Protein AF-0000000082335035 (afdb_homodimer)

Radius of gyration: 13.6 Å; Cα contacts (8 Å, |Δi|>4): 73; chains: 2; bounding box: 43×34×30 Å

Foldseek 3Di:
DDLVPDDPVSVVVVVVVVVVVVVVDDPVVVVVVVVVVVVVVVVVVVVVD/DDLVPDDPVSVVVVVVVVVVVVVVDDPVVVVVVVVVVVVVVVVVVVVVD

Sequence (98 aa):
MSLETAPEEIKLAVDLIMLLEENQLDPATVLAALAIVQRDFEQKVIALAMSLETAPEEIKLAVDLIMLLEENQLDPATVLAALAIVQRDFEQKVIALA

pLDDT: mean 91.33, std 11.13, range [45.44, 98.19]

InterPro domains:
  IPR019630 Protein of unknown function DUF2496, YbaM-related [NF008266] (1-45)
  IPR01963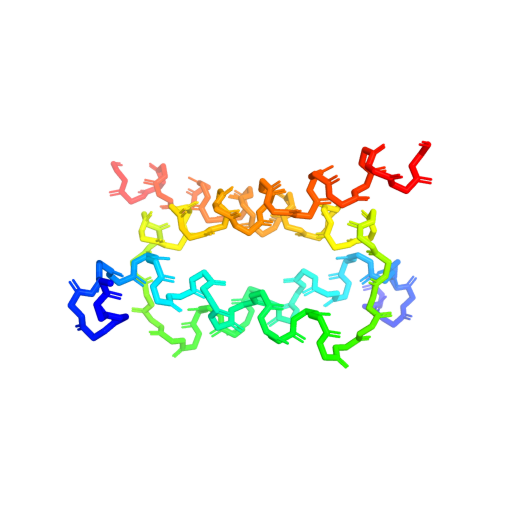0 Protein of unknown function DUF2496, YbaM-related [PF10689] (2-44)

Secondary structure (DSSP, 8-state):
--GGGS-HHHHHHHHHHHHHHHTT--HHHHHHHHHHHHHHHHHHHHHH-/--GGGS-HHHHHHHHHHHHHHHTT--HHHHHHHHHHHHHHHHHHHHHH-

Organism: Erwinia amylovora (NCBI:txid552)

Structure (mmCIF, N/CA/C/O backbone):
data_AF-0000000082335035-model_v1
#
loop_
_entity.id
_entity.type
_entity.pdbx_description
1 polymer 'Pleiotropic regulatory protein RsmS'
#
loop_
_atom_site.group_PDB
_atom_site.id
_atom_site.type_symbol
_atom_site.label_atom_id
_atom_site.label_alt_id
_atom_site.label_comp_id
_atom_site.label_asym_id
_atom_site.label_entity_id
_atom_site.label_seq_id
_atom_site.pdbx_PDB_ins_code
_atom_site.Cartn_x
_atom_site.Cartn_y
_atom_site.Cartn_z
_atom_site.occupancy
_atom_site.B_iso_or_equiv
_atom_site.auth_seq_id
_atom_site.auth_comp_id
_atom_site.auth_asym_id
_atom_site.auth_atom_id
_atom_site.pdbx_PDB_model_num
ATOM 1 N N . MET A 1 1 ? 22.766 -5.168 -3.867 1 45.44 1 MET A N 1
ATOM 2 C CA . MET A 1 1 ? 21.875 -6.223 -4.34 1 45.44 1 MET A CA 1
ATOM 3 C C . MET A 1 1 ? 20.844 -5.668 -5.316 1 45.44 1 MET A C 1
ATOM 5 O O . MET A 1 1 ? 20.297 -4.59 -5.098 1 45.44 1 MET A O 1
ATOM 9 N N . SER A 1 2 ? 20.906 -6.02 -6.637 1 53.12 2 SER A N 1
ATOM 10 C CA . SER A 1 2 ? 20.219 -5.297 -7.711 1 53.12 2 SER A CA 1
ATOM 11 C C . SER A 1 2 ? 18.719 -5.504 -7.645 1 53.12 2 SER A C 1
ATOM 13 O O . SER A 1 2 ? 18.25 -6.613 -7.383 1 53.12 2 SER A O 1
ATOM 15 N N . LEU A 1 3 ? 17.984 -4.441 -7.422 1 62.81 3 LEU A N 1
ATOM 16 C CA . LEU A 1 3 ? 16.531 -4.445 -7.465 1 62.81 3 LEU A CA 1
ATOM 17 C C . LEU A 1 3 ? 16.016 -5.297 -8.625 1 62.81 3 LEU A C 1
ATOM 19 O O . LEU A 1 3 ? 14.922 -5.852 -8.555 1 62.81 3 LEU A O 1
ATOM 23 N N . GLU A 1 4 ? 16.828 -5.559 -9.562 1 69.25 4 GLU A N 1
ATOM 24 C CA . GLU A 1 4 ? 16.438 -6.309 -10.75 1 69.25 4 GLU A CA 1
ATOM 25 C C . GLU A 1 4 ? 16.25 -7.789 -10.43 1 69.25 4 GLU A C 1
ATOM 27 O O . GLU A 1 4 ? 15.414 -8.461 -11.055 1 69.25 4 GLU A O 1
ATOM 32 N N . THR A 1 5 ? 17 -8.062 -9.438 1 78.94 5 THR A N 1
ATOM 33 C CA . THR A 1 5 ? 16.906 -9.477 -9.086 1 78.94 5 THR A CA 1
ATOM 34 C C . THR A 1 5 ? 16.016 -9.68 -7.867 1 78.94 5 THR A C 1
ATOM 36 O O . THR A 1 5 ? 15.82 -10.812 -7.418 1 78.94 5 THR A O 1
ATOM 39 N N . ALA A 1 6 ? 15.508 -8.633 -7.539 1 85.12 6 ALA A N 1
ATOM 40 C CA . ALA A 1 6 ? 14.688 -8.703 -6.336 1 85.12 6 ALA A CA 1
ATOM 41 C C . ALA A 1 6 ? 13.312 -9.297 -6.641 1 85.12 6 ALA A C 1
ATOM 43 O O . ALA A 1 6 ? 12.805 -9.148 -7.754 1 85.12 6 ALA A O 1
ATOM 44 N N . PRO A 1 7 ? 12.82 -10.062 -5.594 1 91.38 7 PRO A N 1
ATOM 45 C CA . PRO A 1 7 ? 11.461 -10.594 -5.766 1 91.38 7 PRO A CA 1
ATOM 46 C C . PRO A 1 7 ? 10.453 -9.516 -6.141 1 91.38 7 PRO A C 1
ATOM 48 O O . PRO A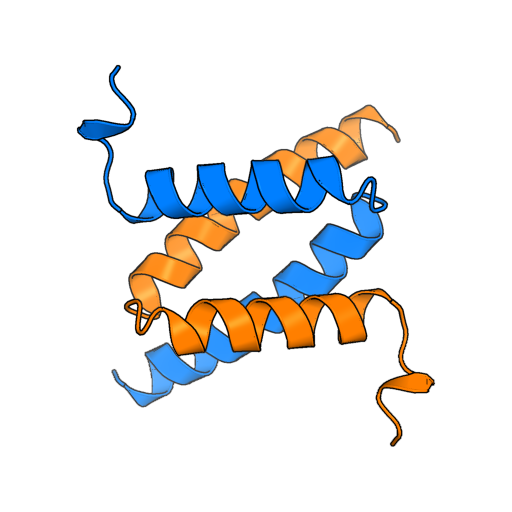 1 7 ? 10.688 -8.328 -5.898 1 91.38 7 PRO A O 1
ATOM 51 N N . GLU A 1 8 ? 9.438 -9.859 -6.824 1 91.38 8 GLU A N 1
ATOM 52 C CA . GLU A 1 8 ? 8.414 -8.945 -7.332 1 91.38 8 GLU A CA 1
ATOM 53 C C . GLU A 1 8 ? 7.848 -8.078 -6.215 1 91.38 8 GLU A C 1
ATOM 55 O O . GLU A 1 8 ? 7.605 -6.883 -6.418 1 91.38 8 GLU A O 1
ATOM 60 N N . GLU A 1 9 ? 7.691 -8.648 -5.004 1 95.5 9 GLU A N 1
ATOM 61 C CA . GLU A 1 9 ? 7.141 -7.922 -3.865 1 95.5 9 GLU A CA 1
ATOM 62 C C . GLU A 1 9 ? 8.078 -6.797 -3.428 1 95.5 9 GLU A C 1
ATOM 64 O O . GLU A 1 9 ? 7.621 -5.742 -2.977 1 95.5 9 GLU A O 1
ATOM 69 N N . ILE A 1 10 ? 9.359 -6.965 -3.629 1 95.31 10 ILE A N 1
ATOM 70 C CA . ILE A 1 10 ? 10.328 -5.953 -3.229 1 95.31 10 ILE A CA 1
ATOM 71 C C . ILE A 1 10 ? 10.328 -4.809 -4.238 1 95.31 10 ILE A C 1
ATOM 73 O O . ILE A 1 10 ? 10.359 -3.635 -3.854 1 95.31 10 ILE A O 1
ATOM 77 N N . LYS A 1 11 ? 10.211 -5.176 -5.449 1 94.75 11 LYS A N 1
ATOM 78 C CA . LYS A 1 11 ? 10.172 -4.156 -6.492 1 94.75 11 LYS A CA 1
ATOM 79 C C . LYS A 1 11 ? 8.906 -3.307 -6.383 1 94.75 11 LYS A C 1
ATOM 81 O O . LYS A 1 11 ? 8.969 -2.082 -6.504 1 94.75 11 LYS A O 1
ATOM 86 N N . LEU A 1 12 ? 7.77 -4.031 -6.168 1 96.5 12 LEU A N 1
ATOM 87 C CA . LEU A 1 12 ? 6.504 -3.332 -6.004 1 96.5 12 LEU A CA 1
ATOM 88 C C . LEU A 1 12 ? 6.539 -2.422 -4.781 1 96.5 12 LEU A C 1
ATOM 90 O O . LEU A 1 12 ? 6.059 -1.287 -4.832 1 96.5 12 LEU A O 1
ATOM 94 N N . ALA A 1 13 ? 7.195 -2.855 -3.75 1 96.88 13 ALA A N 1
ATOM 95 C CA . ALA A 1 13 ? 7.309 -2.068 -2.525 1 96.88 13 ALA A CA 1
ATOM 96 C C . ALA A 1 13 ? 8.094 -0.783 -2.77 1 96.88 13 ALA A C 1
ATOM 98 O O . ALA A 1 13 ? 7.672 0.298 -2.354 1 96.88 13 ALA A O 1
ATOM 99 N N . VAL A 1 14 ? 9.164 -0.981 -3.488 1 95.88 14 VAL A N 1
ATOM 100 C CA . VAL A 1 14 ? 10.031 0.16 -3.756 1 95.88 14 VAL A CA 1
ATOM 101 C C . VAL A 1 14 ? 9.289 1.184 -4.613 1 95.88 14 VAL A C 1
ATOM 103 O O . VAL A 1 14 ? 9.359 2.387 -4.355 1 95.88 14 VAL A O 1
ATOM 106 N N . ASP A 1 15 ? 8.5 0.735 -5.582 1 96.19 15 ASP A N 1
ATOM 107 C CA . ASP A 1 15 ? 7.719 1.615 -6.441 1 96.19 15 ASP A CA 1
ATOM 108 C C . ASP A 1 15 ? 6.672 2.385 -5.641 1 96.19 15 ASP A C 1
ATOM 110 O O . ASP A 1 15 ? 6.523 3.598 -5.805 1 96.19 15 ASP A O 1
ATOM 114 N N . LEU A 1 16 ? 6.02 1.674 -4.734 1 96.88 16 LEU A N 1
ATOM 115 C CA . LEU A 1 16 ? 4.973 2.279 -3.916 1 96.88 16 LEU A CA 1
ATOM 116 C C . LEU A 1 16 ? 5.562 3.297 -2.945 1 96.88 16 LEU A C 1
ATOM 118 O O . LEU A 1 16 ? 5 4.375 -2.75 1 96.88 16 LEU A O 1
ATOM 122 N N . ILE A 1 17 ? 6.73 2.979 -2.305 1 97.19 17 ILE A N 1
ATOM 123 C CA . ILE A 1 17 ? 7.395 3.891 -1.381 1 97.19 17 ILE A CA 1
ATOM 124 C C . ILE A 1 17 ? 7.77 5.18 -2.109 1 97.19 17 ILE A C 1
ATOM 126 O O . ILE A 1 17 ? 7.527 6.277 -1.607 1 97.19 17 ILE A O 1
ATOM 130 N N . MET A 1 18 ? 8.297 5.027 -3.338 1 96.25 18 MET A N 1
ATOM 131 C CA . MET A 1 18 ? 8.695 6.188 -4.129 1 96.25 18 ME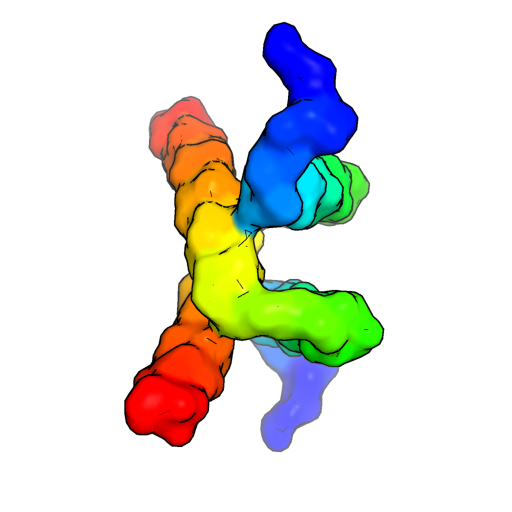T A CA 1
ATOM 132 C C . MET A 1 18 ? 7.484 7.047 -4.48 1 96.25 18 MET A C 1
ATOM 134 O O . MET A 1 18 ? 7.535 8.273 -4.379 1 96.25 18 MET A O 1
ATOM 138 N N . LEU A 1 19 ? 6.387 6.34 -4.879 1 95.06 19 LEU A N 1
ATOM 139 C CA . LEU A 1 19 ? 5.152 7.023 -5.242 1 95.06 19 LEU A CA 1
ATOM 140 C C . LEU A 1 19 ? 4.594 7.805 -4.055 1 95.06 19 LEU A C 1
ATOM 142 O O . LEU A 1 19 ? 4.223 8.969 -4.195 1 95.06 19 LEU A O 1
ATOM 146 N N . LEU A 1 20 ? 4.555 7.238 -2.84 1 96.12 20 LEU A N 1
ATOM 147 C CA . LEU A 1 20 ? 3.98 7.855 -1.649 1 96.12 20 LEU A CA 1
ATOM 148 C C . LEU A 1 20 ? 4.867 8.984 -1.143 1 96.12 20 LEU A C 1
ATOM 150 O O . LEU A 1 20 ? 4.363 10.023 -0.693 1 96.12 20 LEU A O 1
ATOM 154 N N . GLU A 1 21 ? 6.172 8.82 -1.242 1 94.69 21 GLU A N 1
ATOM 155 C CA . GLU A 1 21 ? 7.102 9.867 -0.829 1 94.69 21 GLU A CA 1
ATOM 156 C C . GLU A 1 21 ? 7.02 11.07 -1.756 1 94.69 21 GLU A C 1
ATOM 158 O O . GLU A 1 21 ? 7.109 12.219 -1.304 1 94.69 21 GLU A O 1
ATOM 163 N N . GLU A 1 22 ? 6.789 10.859 -3.002 1 92.94 22 GLU A N 1
ATOM 164 C CA . GLU A 1 22 ? 6.691 11.938 -3.982 1 92.94 22 GLU A CA 1
ATOM 165 C C . GLU A 1 22 ? 5.445 12.781 -3.75 1 92.94 22 GLU A C 1
ATOM 167 O O . GLU A 1 22 ? 5.441 13.984 -4.035 1 92.94 22 GLU A O 1
ATOM 172 N N . ASN A 1 23 ? 4.426 12.07 -3.23 1 91.62 23 ASN A N 1
ATOM 173 C CA . ASN A 1 23 ? 3.16 12.758 -3.012 1 91.62 23 ASN A CA 1
ATOM 174 C C . ASN A 1 23 ? 3.129 13.461 -1.659 1 91.62 23 ASN A C 1
ATOM 176 O O . ASN A 1 23 ? 2.152 14.133 -1.327 1 91.62 23 ASN A O 1
ATOM 180 N N . GLN A 1 24 ? 4.289 13.492 -0.909 1 89 24 GLN A N 1
ATOM 181 C CA . GLN A 1 24 ? 4.496 14.211 0.345 1 89 24 GLN A CA 1
ATOM 182 C C . GLN A 1 24 ? 3.293 14.055 1.271 1 89 24 GLN A C 1
ATOM 184 O O . GLN A 1 24 ? 2.867 15.016 1.912 1 89 24 GLN A O 1
ATOM 189 N N . LEU A 1 25 ? 2.715 12.875 1.346 1 89.31 25 LEU A N 1
ATOM 190 C CA . LEU A 1 25 ? 1.601 12.562 2.236 1 89.31 25 LEU A CA 1
ATOM 191 C C . LEU A 1 25 ? 2.096 12.297 3.654 1 89.31 25 LEU A C 1
ATOM 193 O O . LEU A 1 25 ? 3.24 11.875 3.848 1 89.31 25 LEU A O 1
ATOM 197 N N . ASP A 1 26 ? 1.262 12.656 4.578 1 93.25 26 ASP A N 1
ATOM 198 C CA . ASP A 1 26 ? 1.562 12.336 5.973 1 93.25 26 ASP A CA 1
ATOM 199 C C . ASP A 1 26 ? 1.66 10.82 6.18 1 93.25 26 ASP A C 1
ATOM 201 O O . ASP A 1 26 ? 0.798 10.07 5.719 1 93.25 26 ASP A O 1
ATOM 205 N N . PRO A 1 27 ? 2.768 10.406 6.777 1 95.88 27 PRO A N 1
ATOM 206 C CA . PRO A 1 27 ? 2.959 8.977 7.012 1 95.88 27 PRO A CA 1
ATOM 207 C C . PRO A 1 27 ? 1.778 8.328 7.738 1 95.88 27 PRO A C 1
ATOM 209 O O . PRO A 1 27 ? 1.457 7.168 7.492 1 95.88 27 PRO A O 1
ATOM 212 N N . ALA A 1 28 ? 1.157 9.062 8.625 1 95.5 28 ALA A N 1
ATOM 213 C CA . ALA A 1 28 ? 0.004 8.523 9.344 1 95.5 28 ALA A CA 1
ATOM 214 C C . ALA A 1 28 ? -1.172 8.297 8.398 1 95.5 28 ALA A C 1
ATOM 216 O O . ALA A 1 28 ? -1.877 7.289 8.508 1 95.5 28 ALA A O 1
ATOM 217 N N . THR A 1 29 ? -1.337 9.195 7.547 1 96.31 29 THR A N 1
ATOM 218 C CA . THR A 1 29 ? -2.387 9.086 6.539 1 96.31 29 THR A CA 1
ATOM 219 C C . THR A 1 29 ? -2.107 7.922 5.594 1 96.31 29 THR A C 1
ATOM 221 O O . THR A 1 29 ? -3.021 7.18 5.23 1 96.31 29 THR A O 1
ATOM 224 N N . VAL A 1 30 ? -0.865 7.746 5.211 1 97.5 30 VAL A N 1
ATOM 225 C CA . VAL A 1 30 ? -0.438 6.66 4.332 1 97.5 30 VAL A CA 1
ATOM 226 C C . VAL A 1 30 ? -0.701 5.316 5.008 1 97.5 30 VAL A C 1
ATOM 228 O O . VAL A 1 30 ? -1.236 4.395 4.387 1 97.5 30 VAL A O 1
ATOM 231 N N . LEU A 1 31 ? -0.364 5.219 6.324 1 97.81 31 LEU A N 1
ATOM 232 C CA . LEU A 1 31 ? -0.554 3.979 7.07 1 97.81 31 LEU A CA 1
ATOM 233 C C . LEU A 1 31 ? -2.031 3.609 7.141 1 97.81 31 LEU A C 1
ATOM 235 O O . LEU A 1 31 ? -2.391 2.439 7 1 97.81 31 LEU A O 1
ATOM 239 N N . ALA A 1 32 ? -2.814 4.664 7.328 1 96.75 32 ALA A N 1
ATOM 240 C CA . ALA A 1 32 ? -4.254 4.434 7.379 1 96.75 32 ALA A CA 1
ATOM 241 C C . ALA A 1 32 ? -4.777 3.924 6.039 1 96.75 32 ALA A C 1
ATOM 243 O O . ALA A 1 32 ? -5.602 3.01 5.992 1 96.75 32 ALA A O 1
ATOM 244 N N . ALA A 1 33 ? -4.297 4.457 4.961 1 97.56 33 ALA A N 1
ATOM 245 C CA . ALA A 1 33 ? -4.695 4.035 3.619 1 97.56 33 ALA A CA 1
ATOM 246 C C . ALA A 1 33 ? -4.23 2.609 3.332 1 97.56 33 ALA A C 1
ATOM 248 O O . ALA A 1 33 ? -4.988 1.801 2.787 1 97.56 33 ALA A O 1
ATOM 249 N N . LEU A 1 34 ? -3.002 2.311 3.713 1 98.19 34 LEU A N 1
ATOM 250 C CA . LEU A 1 34 ? -2.436 0.989 3.471 1 98.19 34 LEU A CA 1
ATOM 251 C C . LEU A 1 34 ? -3.234 -0.086 4.199 1 98.19 34 LEU A C 1
ATOM 253 O O . LEU A 1 34 ? -3.389 -1.201 3.697 1 98.19 34 LEU A O 1
ATOM 257 N N . ALA A 1 35 ? -3.775 0.226 5.367 1 97.69 35 ALA A N 1
ATOM 258 C CA . ALA A 1 35 ? -4.582 -0.722 6.137 1 97.69 35 ALA A CA 1
ATOM 259 C C . ALA A 1 35 ? -5.852 -1.099 5.379 1 97.69 35 ALA A C 1
ATOM 261 O O . ALA A 1 35 ? -6.262 -2.262 5.379 1 97.69 35 ALA A O 1
ATOM 262 N N . ILE A 1 36 ? -6.406 -0.113 4.734 1 97.38 36 ILE A N 1
ATOM 263 C CA . ILE A 1 36 ? -7.621 -0.333 3.959 1 97.38 36 ILE A CA 1
ATOM 264 C C . ILE A 1 36 ? -7.305 -1.185 2.73 1 97.38 36 ILE A C 1
ATOM 266 O O . ILE A 1 36 ? -8.023 -2.139 2.428 1 97.38 36 ILE A O 1
ATOM 270 N N . VAL A 1 37 ? -6.191 -0.919 2.059 1 97.88 37 VAL A N 1
ATOM 271 C CA . VAL A 1 37 ? -5.773 -1.666 0.876 1 97.88 37 VAL A CA 1
ATOM 272 C C . VAL A 1 37 ? -5.441 -3.105 1.265 1 97.88 37 VAL A C 1
ATOM 274 O O . VAL A 1 37 ? -5.844 -4.047 0.578 1 97.88 37 VAL A O 1
ATOM 27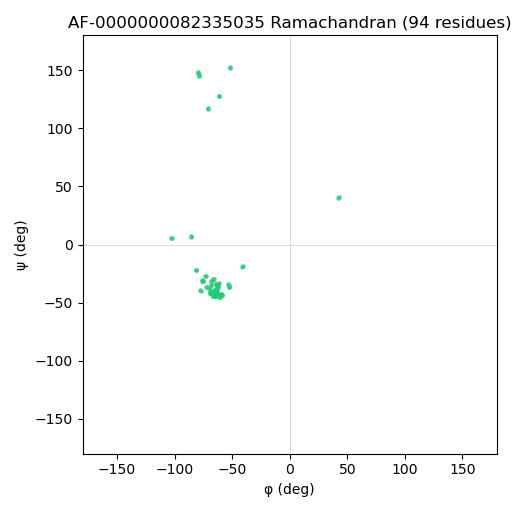7 N N . GLN A 1 38 ? -4.719 -3.242 2.373 1 97.62 38 GLN A N 1
ATOM 278 C CA . GLN A 1 38 ? -4.348 -4.566 2.861 1 97.62 38 GLN A CA 1
ATOM 279 C C . GLN A 1 38 ? -5.586 -5.418 3.139 1 97.62 38 GLN A C 1
ATOM 281 O O . GLN A 1 38 ? -5.641 -6.586 2.752 1 97.62 38 GLN A O 1
ATOM 286 N N . ARG A 1 39 ? -6.543 -4.836 3.74 1 96.75 39 ARG A N 1
ATOM 287 C CA . ARG A 1 39 ? -7.77 -5.551 4.078 1 96.75 39 ARG A CA 1
ATOM 288 C C . ARG A 1 39 ? -8.5 -6.012 2.822 1 96.75 39 ARG A C 1
ATOM 290 O O . ARG A 1 39 ? -9 -7.137 2.766 1 96.75 39 ARG A O 1
ATOM 297 N N . ASP A 1 40 ? -8.531 -5.105 1.864 1 97.38 40 ASP A N 1
ATOM 298 C CA . ASP A 1 40 ? -9.211 -5.453 0.617 1 97.38 40 ASP A CA 1
ATOM 299 C C . ASP A 1 40 ? -8.539 -6.652 -0.054 1 97.38 40 ASP A C 1
ATOM 301 O O . ASP A 1 40 ? -9.219 -7.598 -0.458 1 97.38 40 ASP A O 1
ATOM 305 N N . PHE A 1 41 ? -7.27 -6.711 -0.151 1 97.38 41 PHE A N 1
ATOM 306 C CA . PHE A 1 41 ? -6.539 -7.781 -0.824 1 97.38 41 PHE A CA 1
ATOM 307 C C . PHE A 1 41 ? -6.508 -9.039 0.035 1 97.38 41 PHE A C 1
ATOM 309 O O . PHE A 1 41 ? -6.461 -10.156 -0.489 1 97.38 41 PHE A O 1
ATOM 316 N N . GLU A 1 42 ? -6.512 -8.898 1.364 1 96.94 42 GLU A N 1
ATOM 317 C CA . GLU A 1 42 ? -6.621 -10.055 2.242 1 96.94 42 GLU A CA 1
ATOM 318 C C . GLU A 1 42 ? -7.914 -10.82 1.981 1 96.94 42 GLU A C 1
ATOM 320 O O . GLU A 1 42 ? -7.91 -12.055 1.934 1 96.94 42 GLU A O 1
ATOM 325 N N . GLN A 1 43 ? -8.93 -10.055 1.829 1 95.69 43 GLN A N 1
ATOM 326 C CA . GLN A 1 43 ? -10.219 -10.672 1.548 1 95.69 43 GLN A CA 1
ATOM 327 C C . GLN A 1 43 ? -10.211 -11.391 0.205 1 95.69 43 GLN A C 1
ATOM 329 O O . GLN A 1 43 ? -10.82 -12.453 0.06 1 95.69 43 GLN A O 1
ATOM 334 N N . LYS A 1 44 ? -9.461 -10.797 -0.707 1 94 44 LYS A N 1
ATOM 335 C CA . LYS A 1 44 ? -9.344 -11.422 -2.023 1 94 44 LYS A CA 1
ATOM 336 C C . LYS A 1 44 ? -8.547 -12.719 -1.95 1 94 44 LYS A C 1
ATOM 338 O O . LYS A 1 44 ? -8.906 -13.711 -2.586 1 94 44 LYS A O 1
ATOM 343 N N . VAL A 1 45 ? -7.547 -12.727 -1.153 1 94.62 45 VAL A N 1
ATOM 344 C CA . VAL A 1 45 ? -6.699 -13.898 -0.998 1 94.62 45 VAL A CA 1
ATOM 345 C C . VAL A 1 45 ? -7.48 -15.008 -0.292 1 94.62 45 VAL A C 1
ATOM 347 O O . VAL A 1 45 ? -7.355 -16.188 -0.639 1 94.62 45 VAL A O 1
ATOM 350 N N . ILE A 1 46 ? -8.242 -14.664 0.711 1 94.94 46 ILE A N 1
ATOM 351 C CA . ILE A 1 46 ? -9.062 -15.617 1.457 1 94.94 46 ILE A CA 1
ATOM 352 C C . ILE A 1 46 ? -10.102 -16.234 0.533 1 94.94 46 ILE A C 1
ATOM 354 O O . ILE A 1 46 ? -10.359 -17.438 0.592 1 94.94 46 ILE A O 1
ATOM 358 N N . ALA A 1 47 ? -10.57 -15.328 -0.4 1 93 47 ALA A N 1
ATOM 359 C CA . ALA A 1 47 ? -11.609 -15.773 -1.315 1 93 47 ALA A CA 1
ATOM 360 C C . ALA A 1 47 ? -11.039 -16.688 -2.391 1 93 47 ALA A C 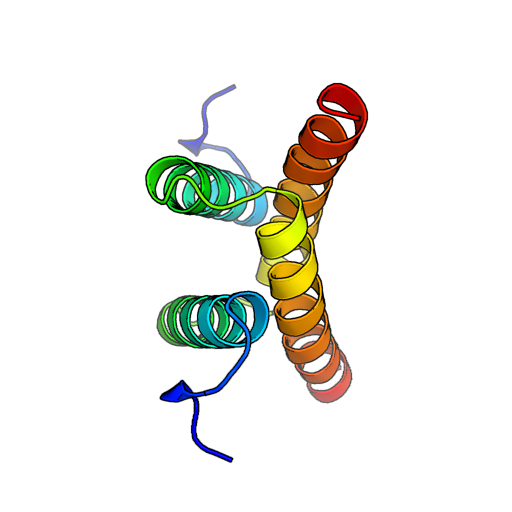1
ATOM 362 O O . ALA A 1 47 ? -11.719 -17.625 -2.848 1 93 47 ALA A O 1
ATOM 363 N N . LEU A 1 48 ? -9.82 -16.406 -2.711 1 86.75 48 LEU A N 1
ATOM 364 C CA . LEU A 1 48 ? -9.164 -17.188 -3.752 1 86.75 48 LEU A CA 1
ATOM 365 C C . LEU A 1 48 ? -8.625 -18.5 -3.188 1 86.75 48 LEU A C 1
ATOM 367 O O . LEU A 1 48 ? -8.383 -19.453 -3.934 1 86.75 48 LEU A O 1
ATOM 371 N N . ALA A 1 49 ? -8.391 -18.609 -1.866 1 79.62 49 ALA A N 1
ATOM 372 C CA . ALA A 1 49 ? -7.859 -19.797 -1.206 1 79.62 49 ALA A CA 1
ATOM 373 C C . ALA A 1 49 ? -8.953 -20.844 -0.99 1 79.62 49 ALA A C 1
ATOM 375 O O . ALA A 1 49 ? -10.133 -20.5 -0.857 1 79.62 49 ALA A O 1
ATOM 376 N N . MET B 1 1 ? -21.969 7.594 -0.687 1 45.91 1 MET B N 1
ATOM 377 C CA . MET B 1 1 ? -21.109 8.5 0.061 1 45.91 1 MET B CA 1
ATOM 378 C C . MET B 1 1 ? -19.938 8.969 -0.8 1 45.91 1 MET B C 1
ATOM 380 O O . MET B 1 1 ? -19.344 8.18 -1.535 1 45.91 1 MET B O 1
ATOM 384 N N . SER B 1 2 ? -19.859 10.281 -1.211 1 53.94 2 SER B N 1
ATOM 385 C CA . SER B 1 2 ? -19.016 10.758 -2.299 1 53.94 2 SER B CA 1
ATOM 386 C C . SER B 1 2 ? -17.547 10.727 -1.907 1 53.94 2 SER B C 1
ATOM 388 O O . SER B 1 2 ? -17.188 11.078 -0.782 1 53.94 2 SER B O 1
ATOM 390 N N . LEU B 1 3 ? -16.766 9.953 -2.596 1 62.5 3 LEU B N 1
ATOM 391 C CA . LEU B 1 3 ? -15.312 9.898 -2.439 1 62.5 3 LEU B CA 1
ATOM 392 C C . LEU B 1 3 ? -14.734 11.305 -2.271 1 62.5 3 LEU B C 1
ATOM 394 O O . LEU B 1 3 ? -13.695 11.477 -1.638 1 62.5 3 LEU B O 1
ATOM 398 N N . GLU B 1 4 ? -15.453 12.266 -2.648 1 69.44 4 GLU B N 1
ATOM 399 C CA . GLU B 1 4 ? -14.977 13.641 -2.6 1 69.44 4 GLU B CA 1
ATOM 400 C C . GLU B 1 4 ? -14.93 14.164 -1.165 1 69.44 4 GLU B C 1
ATOM 402 O O . GLU B 1 4 ? -14.086 14.992 -0.825 1 69.44 4 GLU B O 1
ATOM 407 N N . THR B 1 5 ? -15.812 13.508 -0.486 1 79.12 5 THR B N 1
ATOM 408 C CA . THR B 1 5 ? -15.867 13.969 0.898 1 79.12 5 THR B CA 1
ATOM 409 C C . THR B 1 5 ? -15.148 12.984 1.821 1 79.12 5 THR B C 1
ATOM 411 O O . THR B 1 5 ? -15.094 13.195 3.035 1 79.12 5 THR B O 1
ATOM 414 N N . ALA B 1 6 ? -14.609 12.125 1.178 1 85.38 6 ALA B N 1
ATOM 415 C CA . ALA B 1 6 ? -13.961 11.086 1.977 1 85.38 6 ALA B CA 1
ATOM 416 C C . ALA B 1 6 ? -12.609 11.57 2.498 1 85.38 6 ALA B C 1
ATOM 418 O O . ALA B 1 6 ? -11.945 12.391 1.86 1 85.38 6 ALA B O 1
ATOM 419 N N . PRO B 1 7 ? -12.312 11.07 3.762 1 91.56 7 PRO B N 1
ATOM 420 C CA . PRO B 1 7 ? -11 11.406 4.305 1 91.56 7 PRO B CA 1
ATOM 421 C C . PRO B 1 7 ? -9.859 11.07 3.342 1 91.56 7 PRO B C 1
ATOM 423 O O . PRO B 1 7 ? -10.031 10.25 2.438 1 91.56 7 PRO B O 1
ATOM 426 N N . GLU B 1 8 ? -8.781 11.758 3.418 1 91.56 8 GLU B N 1
ATOM 427 C CA . GLU B 1 8 ? -7.633 11.617 2.525 1 91.56 8 GLU B CA 1
ATOM 428 C C . GLU B 1 8 ? -7.16 10.172 2.457 1 91.56 8 GLU B C 1
ATOM 430 O O . GLU B 1 8 ? -6.801 9.68 1.385 1 91.56 8 GLU B O 1
ATOM 435 N N . GLU B 1 9 ? -7.223 9.453 3.6 1 95.56 9 GLU B N 1
ATOM 436 C CA . GLU B 1 9 ? -6.777 8.062 3.662 1 95.56 9 GLU B CA 1
ATOM 437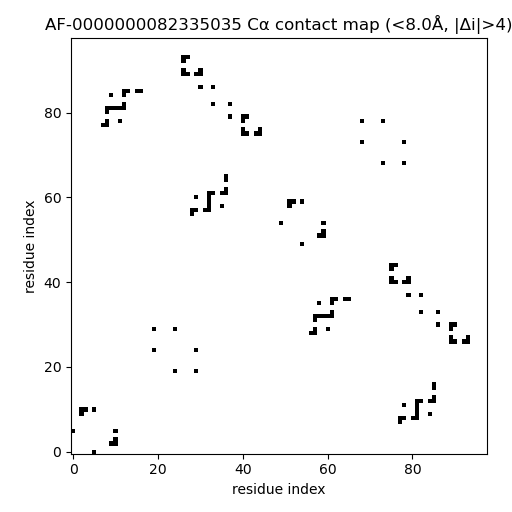 C C . GLU B 1 9 ? -7.676 7.156 2.824 1 95.56 9 GLU B C 1
ATOM 439 O O . GLU B 1 9 ? -7.203 6.18 2.236 1 95.56 9 GLU B O 1
ATOM 444 N N . ILE B 1 10 ? -8.938 7.504 2.693 1 95.44 10 ILE B N 1
ATOM 445 C CA . ILE B 1 10 ? -9.875 6.695 1.924 1 95.44 10 ILE B CA 1
ATOM 446 C C . ILE B 1 10 ? -9.648 6.922 0.431 1 95.44 10 ILE B C 1
ATOM 448 O O . ILE B 1 10 ? -9.648 5.973 -0.354 1 95.44 10 ILE B O 1
ATOM 452 N N . LYS B 1 11 ? -9.406 8.133 0.117 1 94.75 11 LYS B N 1
ATOM 453 C CA . LYS B 1 11 ? -9.148 8.453 -1.283 1 94.75 11 LYS B CA 1
ATOM 454 C C . LYS B 1 11 ? -7.848 7.812 -1.768 1 94.75 11 LYS B C 1
ATOM 456 O O . LYS B 1 11 ? -7.797 7.258 -2.867 1 94.75 11 LYS B O 1
ATOM 461 N N . LEU B 1 12 ? -6.805 7.941 -0.885 1 96.62 12 LEU B N 1
ATOM 462 C CA . LEU B 1 12 ? -5.523 7.332 -1.213 1 96.62 12 LEU B CA 1
ATOM 463 C C . LEU B 1 12 ? -5.656 5.816 -1.337 1 96.62 12 LEU B C 1
ATOM 465 O O . LEU B 1 12 ? -5.086 5.211 -2.248 1 96.62 12 LEU B O 1
ATOM 469 N N . ALA B 1 13 ? -6.461 5.234 -0.524 1 96.94 13 ALA B N 1
ATOM 470 C CA . ALA B 1 13 ? -6.684 3.791 -0.554 1 96.94 13 ALA B CA 1
ATOM 471 C C . ALA B 1 13 ? -7.328 3.361 -1.867 1 96.94 13 ALA B C 1
ATOM 473 O O . ALA B 1 13 ? -6.887 2.398 -2.498 1 96.94 13 ALA B O 1
ATOM 474 N N . VAL B 1 14 ? -8.305 4.148 -2.229 1 95.94 14 VAL B N 1
ATOM 475 C CA . VAL B 1 14 ? -9.047 3.818 -3.443 1 95.94 14 VAL B CA 1
ATOM 476 C C . VAL B 1 14 ? -8.125 3.936 -4.656 1 95.94 14 VAL B C 1
ATOM 478 O O . VAL B 1 14 ? -8.141 3.078 -5.543 1 95.94 14 VAL B O 1
ATOM 481 N N . ASP B 1 15 ? -7.238 4.938 -4.688 1 96.19 15 ASP B N 1
ATOM 482 C CA . ASP B 1 15 ? -6.285 5.129 -5.773 1 96.19 15 ASP B CA 1
ATOM 483 C C . ASP B 1 15 ? -5.301 3.963 -5.852 1 96.19 15 ASP B C 1
ATOM 485 O O . ASP B 1 15 ? -5.043 3.434 -6.938 1 96.19 15 ASP B O 1
ATOM 489 N N . LEU B 1 16 ? -4.824 3.531 -4.68 1 97 16 LEU B N 1
ATOM 490 C CA . LEU B 1 16 ? -3.857 2.439 -4.617 1 97 16 LEU B CA 1
ATOM 491 C C . LEU B 1 16 ? -4.496 1.122 -5.043 1 97 16 LEU B C 1
ATOM 493 O O . LEU B 1 16 ? -3.885 0.335 -5.766 1 97 16 LEU B O 1
ATOM 497 N N . ILE B 1 17 ? -5.77 0.843 -4.598 1 97.19 17 ILE B N 1
ATOM 498 C CA . ILE B 1 17 ? -6.48 -0.375 -4.973 1 97.19 17 ILE B CA 1
ATOM 499 C C . ILE B 1 17 ? -6.652 -0.428 -6.488 1 97.19 17 ILE B C 1
ATOM 501 O O . ILE B 1 17 ? -6.398 -1.46 -7.113 1 97.19 17 ILE B O 1
ATOM 505 N N . MET B 1 18 ? -7.023 0.726 -7.074 1 96.31 18 MET B N 1
ATOM 506 C CA . MET B 1 18 ? -7.219 0.794 -8.523 1 96.31 18 MET B CA 1
ATOM 507 C C . MET B 1 18 ? -5.906 0.543 -9.258 1 96.31 18 MET B C 1
ATOM 509 O O . MET B 1 18 ? -5.875 -0.203 -10.242 1 96.31 18 MET B O 1
ATOM 513 N N . LEU B 1 19 ? -4.828 1.175 -8.719 1 95.12 19 LEU B N 1
ATOM 514 C CA . LEU B 1 19 ? -3.506 1.02 -9.312 1 95.12 19 LEU B CA 1
ATOM 515 C C . LEU B 1 19 ? -3.057 -0.438 -9.266 1 95.12 19 LEU B C 1
ATOM 517 O O . LEU B 1 19 ? -2.584 -0.977 -10.266 1 95.12 19 LEU B O 1
ATOM 521 N N . LEU B 1 20 ? -3.221 -1.169 -8.156 1 96.19 20 LEU B N 1
ATOM 522 C CA . LEU B 1 20 ? -2.768 -2.543 -7.965 1 96.19 20 LEU B CA 1
ATOM 523 C C . LEU B 1 20 ? -3.625 -3.512 -8.773 1 96.19 20 LEU B C 1
ATOM 525 O O . LEU B 1 20 ? -3.111 -4.484 -9.336 1 96.19 20 LEU B O 1
ATOM 529 N N . GLU B 1 21 ? -4.914 -3.223 -8.859 1 94.75 21 GLU B N 1
ATOM 530 C CA . GLU B 1 21 ? -5.809 -4.066 -9.648 1 94.75 21 GLU B CA 1
ATOM 531 C C . GLU B 1 21 ? -5.508 -3.945 -11.141 1 94.75 21 GLU B C 1
ATOM 533 O O . GLU B 1 21 ? -5.574 -4.934 -11.875 1 94.75 21 GLU B O 1
ATOM 538 N N . GLU B 1 22 ? -5.129 -2.809 -11.586 1 93 22 GLU B N 1
ATOM 539 C CA . GLU B 1 22 ? -4.809 -2.574 -12.984 1 93 22 GLU B CA 1
ATOM 540 C C . GLU B 1 22 ? -3.545 -3.324 -13.398 1 93 22 GLU B C 1
ATOM 542 O O . GLU B 1 22 ? -3.406 -3.73 -14.555 1 93 22 GLU B O 1
ATOM 547 N N . ASN B 1 23 ? -2.656 -3.459 -12.383 1 91.62 23 ASN B N 1
ATOM 548 C CA . ASN B 1 23 ? -1.385 -4.117 -12.672 1 91.62 23 ASN B CA 1
ATOM 549 C C . ASN B 1 23 ? -1.497 -5.633 -12.547 1 91.62 23 ASN B C 1
ATOM 551 O O . ASN B 1 23 ? -0.533 -6.355 -12.812 1 91.62 23 ASN B O 1
ATOM 555 N N . GLN B 1 24 ? -2.76 -6.191 -12.336 1 89.06 24 GLN B N 1
ATOM 556 C CA . GLN B 1 24 ? -3.086 -7.609 -12.305 1 89.06 24 GLN B CA 1
ATOM 557 C C . GLN B 1 24 ? -2.035 -8.406 -11.531 1 89.06 24 GLN B C 1
ATOM 559 O O . GLN B 1 24 ? -1.633 -9.492 -11.953 1 89.06 24 GLN B O 1
ATOM 564 N N . LEU B 1 25 ? -1.544 -7.883 -10.438 1 89.44 25 LEU B N 1
ATOM 565 C CA . LEU B 1 25 ? -0.591 -8.562 -9.562 1 89.44 25 LEU B CA 1
ATOM 566 C C . LEU B 1 25 ? -1.3 -9.555 -8.648 1 89.44 25 LEU B C 1
ATOM 568 O O . LEU B 1 25 ? -2.486 -9.398 -8.352 1 89.44 25 LEU B O 1
ATOM 572 N N . ASP B 1 26 ? -0.577 -10.586 -8.344 1 93.25 26 ASP B N 1
ATOM 573 C CA . ASP B 1 26 ? -1.092 -11.555 -7.379 1 93.25 26 ASP B CA 1
ATOM 574 C C . ASP B 1 26 ? -1.332 -10.898 -6.023 1 93.25 26 ASP B C 1
ATOM 576 O O . ASP B 1 26 ? -0.471 -10.172 -5.516 1 93.25 26 ASP B O 1
ATOM 580 N N . PRO B 1 27 ? -2.539 -11.094 -5.508 1 95.88 27 PRO B N 1
ATOM 581 C CA . PRO B 1 27 ? -2.867 -10.492 -4.215 1 95.88 27 PRO B CA 1
ATOM 582 C C . PRO B 1 27 ? -1.854 -10.844 -3.127 1 95.88 27 PRO B C 1
ATOM 584 O O . PRO B 1 27 ? -1.59 -10.031 -2.238 1 95.88 27 PRO B O 1
ATOM 587 N N . ALA B 1 28 ? -1.305 -12.023 -3.178 1 95.56 28 ALA B N 1
ATOM 588 C CA . ALA B 1 28 ? -0.308 -12.422 -2.189 1 95.56 28 ALA B CA 1
ATOM 589 C C . ALA B 1 28 ? 0.966 -11.594 -2.328 1 95.56 28 ALA B C 1
ATOM 591 O O . ALA B 1 28 ? 1.568 -11.195 -1.329 1 95.56 28 ALA B O 1
ATOM 592 N N . THR B 1 29 ? 1.30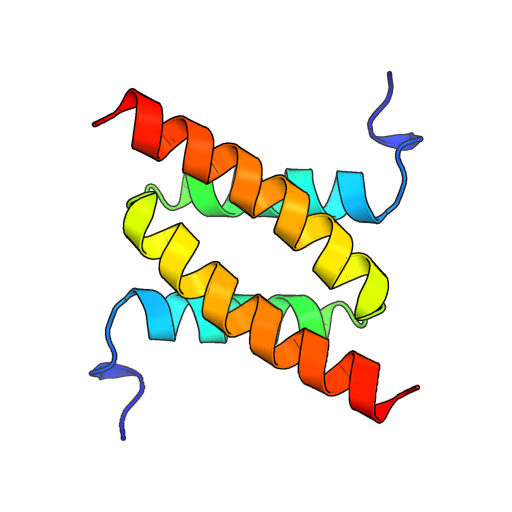9 -11.391 -3.508 1 96.31 29 THR B N 1
ATOM 593 C CA . THR B 1 29 ? 2.477 -10.562 -3.801 1 96.31 29 THR B CA 1
ATOM 594 C C . THR B 1 29 ? 2.242 -9.117 -3.363 1 96.31 29 THR B C 1
ATOM 596 O O . THR B 1 29 ? 3.139 -8.484 -2.807 1 96.31 29 THR B O 1
ATOM 599 N N . VAL B 1 30 ? 1.054 -8.609 -3.598 1 97.44 30 VAL B N 1
ATOM 600 C CA . VAL B 1 30 ? 0.672 -7.258 -3.211 1 97.44 30 VAL B CA 1
ATOM 601 C C . VAL B 1 30 ? 0.733 -7.117 -1.691 1 97.44 30 VAL B C 1
ATOM 603 O O . VAL B 1 30 ? 1.278 -6.137 -1.174 1 97.44 30 VAL B O 1
ATOM 606 N N . LEU B 1 31 ? 0.218 -8.133 -0.967 1 97.81 31 LEU B N 1
ATOM 607 C CA . LEU B 1 31 ? 0.208 -8.102 0.491 1 97.81 31 LEU B CA 1
ATOM 608 C C . LEU B 1 31 ? 1.629 -8.078 1.044 1 97.81 31 LEU B C 1
ATOM 610 O O . LEU B 1 31 ? 1.915 -7.348 1.998 1 97.81 31 LEU B O 1
ATOM 614 N N . ALA B 1 32 ? 2.447 -8.859 0.375 1 96.75 32 ALA B N 1
ATOM 615 C CA . ALA B 1 32 ? 3.848 -8.883 0.791 1 96.75 32 ALA B CA 1
ATOM 616 C C . ALA B 1 32 ? 4.508 -7.527 0.581 1 96.75 32 ALA B C 1
ATOM 618 O O . ALA B 1 32 ? 5.262 -7.059 1.437 1 96.75 32 ALA B O 1
ATOM 619 N N . ALA B 1 33 ? 4.234 -6.883 -0.491 1 97.5 33 ALA B N 1
ATOM 620 C CA . ALA B 1 33 ? 4.777 -5.562 -0.792 1 97.5 33 ALA B CA 1
ATOM 621 C C . ALA B 1 33 ? 4.25 -4.516 0.187 1 97.5 33 ALA B C 1
ATOM 623 O O . ALA B 1 33 ? 5.012 -3.682 0.68 1 97.5 33 ALA B O 1
ATOM 624 N N . LEU B 1 34 ? 2.961 -4.578 0.464 1 98.19 34 LEU B N 1
ATOM 625 C CA . LEU B 1 34 ? 2.332 -3.617 1.365 1 98.19 34 LEU B CA 1
ATOM 626 C C . LEU B 1 34 ? 2.938 -3.707 2.764 1 98.19 34 LEU B C 1
ATOM 628 O O . LEU B 1 34 ? 3.072 -2.691 3.451 1 98.19 34 LEU B O 1
ATOM 632 N N . ALA B 1 35 ? 3.338 -4.891 3.188 1 97.69 35 ALA B N 1
ATOM 633 C CA . ALA B 1 35 ? 3.955 -5.082 4.496 1 97.69 35 ALA B CA 1
ATOM 634 C C . ALA B 1 35 ? 5.285 -4.344 4.59 1 97.69 35 ALA B C 1
ATOM 636 O O . ALA B 1 35 ? 5.602 -3.744 5.621 1 97.69 35 ALA B O 1
ATOM 637 N N . ILE B 1 36 ? 6 -4.383 3.502 1 97.31 36 ILE B N 1
ATOM 638 C CA . ILE B 1 36 ? 7.289 -3.709 3.443 1 97.31 36 ILE B CA 1
ATOM 639 C C . ILE B 1 36 ? 7.086 -2.197 3.469 1 97.31 36 ILE B C 1
ATOM 641 O O . ILE B 1 36 ? 7.766 -1.483 4.207 1 97.31 36 ILE B O 1
ATOM 645 N N . VAL B 1 37 ? 6.09 -1.688 2.74 1 97.88 37 VAL B N 1
ATOM 646 C CA . VAL B 1 37 ? 5.785 -0.263 2.684 1 97.88 37 VAL B CA 1
ATOM 647 C C . VAL B 1 37 ? 5.293 0.214 4.051 1 97.88 37 VAL B C 1
ATOM 649 O O . VAL B 1 37 ? 5.719 1.266 4.535 1 97.88 37 VAL B O 1
ATOM 652 N N . GLN B 1 38 ? 4.418 -0.593 4.648 1 97.69 38 GLN B N 1
ATOM 653 C CA . GLN B 1 38 ? 3.883 -0.26 5.965 1 97.69 38 GLN B CA 1
ATOM 654 C C . GLN B 1 38 ? 5 -0.126 6.996 1 97.69 38 GLN B C 1
ATOM 656 O O . GLN B 1 38 ? 5.02 0.825 7.777 1 97.69 38 GLN B O 1
ATOM 661 N N . ARG B 1 39 ? 5.906 -1.004 6.965 1 96.75 39 ARG B N 1
ATOM 662 C CA . ARG B 1 39 ? 7.016 -0.997 7.914 1 96.75 39 ARG B CA 1
ATOM 663 C C . ARG B 1 39 ? 7.879 0.249 7.738 1 96.75 39 ARG B C 1
ATOM 665 O O . ARG B 1 39 ? 8.297 0.865 8.719 1 96.75 39 ARG B O 1
ATOM 672 N N . ASP B 1 40 ? 8.109 0.557 6.477 1 97.31 40 ASP B N 1
ATOM 673 C CA . ASP B 1 40 ? 8.922 1.737 6.203 1 97.31 40 ASP B CA 1
ATOM 674 C C . ASP B 1 40 ? 8.273 2.998 6.762 1 97.31 40 ASP B C 1
ATOM 676 O O . ASP B 1 40 ? 8.922 3.797 7.434 1 97.31 40 ASP B O 1
ATOM 680 N N . PHE B 1 41 ? 7.016 3.209 6.586 1 97.38 41 PHE B N 1
ATOM 681 C CA . PHE B 1 41 ? 6.309 4.406 7.027 1 97.38 41 PHE B CA 1
ATOM 682 C C . PHE B 1 41 ? 6.066 4.363 8.531 1 97.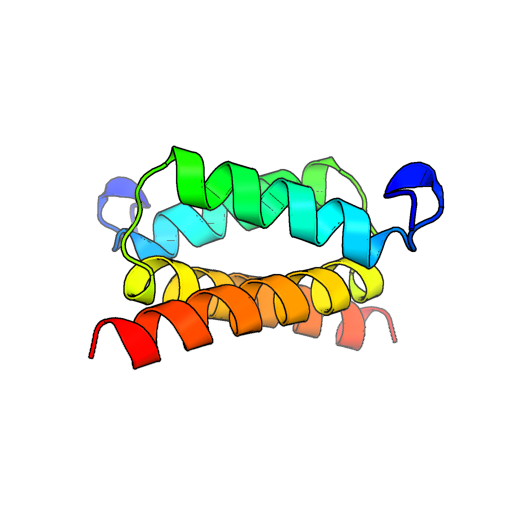38 41 PHE B C 1
ATOM 684 O O . PHE B 1 41 ? 6.012 5.41 9.188 1 97.38 41 PHE B O 1
ATOM 691 N N . GLU B 1 42 ? 5.902 3.164 9.117 1 96.94 42 GLU B N 1
ATOM 692 C CA . GLU B 1 42 ? 5.805 3.043 10.562 1 96.94 42 GLU B CA 1
ATOM 693 C C . GLU B 1 42 ? 7.059 3.576 11.25 1 96.94 42 GLU B C 1
ATOM 695 O O . GLU B 1 42 ? 6.973 4.277 12.258 1 96.94 42 GLU B O 1
ATOM 700 N N . GLN B 1 43 ? 8.141 3.213 10.664 1 95.69 43 GLN B N 1
ATOM 701 C CA . GLN B 1 43 ? 9.414 3.68 11.211 1 95.69 43 GLN B CA 1
ATOM 702 C C . GLN B 1 43 ? 9.531 5.195 11.109 1 95.69 43 GLN B C 1
ATOM 704 O O . GLN B 1 43 ? 10.078 5.844 12.008 1 95.69 43 GLN B O 1
ATOM 709 N N . LYS B 1 44 ? 8.961 5.699 10.039 1 93.88 44 LYS B N 1
ATOM 710 C CA . LYS B 1 44 ? 8.984 7.145 9.852 1 93.88 44 LYS B CA 1
ATOM 711 C C . LYS B 1 44 ? 8.086 7.844 10.867 1 93.88 44 LYS B C 1
ATOM 713 O O . LYS B 1 44 ? 8.453 8.883 11.422 1 93.88 44 LYS B O 1
ATOM 718 N N . VAL B 1 45 ? 6.992 7.27 11.148 1 94.5 45 VAL B N 1
ATOM 719 C CA . VAL B 1 45 ? 6.051 7.84 12.109 1 94.5 45 VAL B CA 1
ATOM 720 C C . VAL B 1 45 ? 6.641 7.781 13.516 1 94.5 45 VAL B C 1
ATOM 722 O O . VAL B 1 45 ? 6.473 8.719 14.305 1 94.5 45 VAL B O 1
ATOM 725 N N . ILE B 1 46 ? 7.281 6.699 13.859 1 94.94 46 ILE B N 1
ATOM 726 C CA . ILE B 1 46 ? 7.91 6.523 15.164 1 94.94 46 ILE B CA 1
ATOM 727 C C . ILE B 1 46 ? 9.023 7.551 15.344 1 94.94 46 ILE B C 1
ATOM 729 O O . ILE B 1 46 ? 9.18 8.125 16.422 1 94.94 46 ILE B O 1
ATOM 733 N N . ALA B 1 47 ? 9.68 7.793 14.156 1 92.94 47 ALA B N 1
ATOM 734 C CA . ALA B 1 47 ? 10.805 8.719 14.203 1 92.94 47 ALA B CA 1
ATOM 735 C C . ALA B 1 47 ? 10.32 10.164 14.32 1 92.94 47 ALA B C 1
ATOM 737 O O . ALA B 1 47 ? 10.977 10.992 14.953 1 92.94 47 ALA B O 1
ATOM 738 N N . LEU B 1 48 ? 9.18 10.391 13.734 1 86.5 48 LEU B N 1
ATOM 739 C CA . LEU B 1 48 ? 8.625 11.734 13.75 1 86.5 48 LEU B CA 1
ATOM 740 C C . LEU B 1 48 ? 7.914 12.008 15.078 1 86.5 48 LEU B C 1
ATOM 742 O O . LEU B 1 48 ? 7.707 13.172 15.445 1 86.5 48 LEU B O 1
ATOM 746 N N . ALA B 1 49 ? 7.488 10.961 15.805 1 79.75 49 ALA B N 1
ATOM 747 C CA . ALA B 1 49 ? 6.785 11.094 17.078 1 79.75 49 ALA B CA 1
ATOM 748 C C . ALA B 1 49 ? 7.762 11.383 18.219 1 79.75 49 ALA B C 1
ATOM 750 O O . ALA B 1 49 ? 8.938 11.016 18.141 1 79.75 49 ALA B O 1
#

Solvent-accessible surface area (backbone atoms only — not comparable to full-atom values): 5419 Å² total; per-residue (Å²): 134,61,68,84,74,40,58,69,31,54,47,50,19,52,51,49,46,52,55,49,60,72,65,69,58,54,47,67,44,51,49,55,9,49,52,54,39,46,51,56,37,49,53,49,44,58,67,73,96,132,62,66,84,73,41,56,69,32,55,46,51,18,52,52,50,45,53,55,49,58,73,64,69,56,56,47,65,43,50,49,53,11,49,52,55,38,46,50,55,36,49,53,48,45,60,68,72,95